Protein AF-A0A3D0ZV39-F1 (afdb_monomer_lite)

Secondary structure (DSSP, 8-state):
--SS--HHHHHHHHHHHHHHHHHH---HHHHHHS-HHHHHHHHHHHHHHHHHHHHHHHHHHHHT--------------

Structure (mmCIF, N/CA/C/O backbone):
data_AF-A0A3D0ZV39-F1
#
_entry.id   AF-A0A3D0ZV39-F1
#
loop_
_atom_site.group_PDB
_atom_site.id
_atom_site.type_symbol
_atom_site.label_atom_id
_atom_site.label_alt_id
_atom_site.label_comp_id
_atom_site.label_asym_id
_atom_site.label_entity_id
_atom_site.label_seq_id
_atom_site.pdbx_PDB_ins_code
_atom_site.Cartn_x
_atom_site.Cartn_y
_atom_site.Cartn_z
_atom_site.occupancy
_atom_site.B_iso_or_equiv
_atom_site.auth_seq_id
_atom_site.auth_comp_id
_atom_site.auth_asym_id
_atom_site.auth_atom_id
_atom_site.pdbx_PDB_model_num
ATOM 1 N N . THR A 1 1 ? 25.615 3.573 -9.834 1.00 50.44 1 THR A N 1
ATOM 2 C CA . THR A 1 1 ? 25.435 3.055 -11.211 1.00 50.44 1 THR A CA 1
ATOM 3 C C . THR A 1 1 ? 24.829 4.142 -12.082 1.00 50.44 1 THR A C 1
ATOM 5 O O . THR A 1 1 ? 23.947 4.846 -11.617 1.00 50.44 1 THR A O 1
ATOM 8 N N . PHE A 1 2 ? 25.347 4.331 -13.303 1.00 65.69 2 PHE A N 1
ATOM 9 C CA . PHE A 1 2 ? 25.007 5.453 -14.202 1.00 65.69 2 PHE A CA 1
ATOM 10 C C . PHE A 1 2 ? 23.723 5.213 -15.031 1.00 65.69 2 PHE A C 1
ATOM 12 O O . PHE A 1 2 ? 23.049 6.172 -15.376 1.00 65.69 2 PHE A O 1
ATOM 19 N N . PHE A 1 3 ? 23.321 3.952 -15.259 1.00 63.19 3 PHE A N 1
ATOM 20 C CA . PHE A 1 3 ? 22.066 3.584 -15.951 1.00 63.19 3 PHE A CA 1
ATOM 21 C C . PHE A 1 3 ? 21.397 2.309 -15.409 1.00 63.19 3 PHE A C 1
ATOM 23 O O . PHE A 1 3 ? 20.608 1.666 -16.092 1.00 63.19 3 PHE A O 1
ATOM 30 N N . GLY A 1 4 ? 21.719 1.919 -14.180 1.00 56.78 4 GLY A N 1
ATOM 31 C CA . GLY A 1 4 ? 21.023 0.840 -13.486 1.00 56.78 4 GLY A CA 1
ATOM 32 C C . GLY A 1 4 ? 20.272 1.473 -12.339 1.00 56.78 4 GLY A C 1
ATOM 33 O O . GLY A 1 4 ? 20.930 1.985 -11.428 1.00 56.78 4 GLY A O 1
ATOM 34 N N . LEU A 1 5 ? 18.938 1.497 -12.423 1.00 68.12 5 LEU A N 1
ATOM 35 C CA . LEU A 1 5 ? 18.085 1.802 -11.276 1.00 68.12 5 LEU A CA 1
ATOM 36 C C . LEU A 1 5 ? 18.659 1.057 -10.071 1.00 68.12 5 LEU A C 1
ATOM 38 O O . LEU A 1 5 ? 18.916 -0.138 -10.166 1.00 68.12 5 LEU A O 1
ATOM 42 N N . ASN A 1 6 ? 18.948 1.792 -8.998 1.00 81.50 6 ASN A N 1
ATOM 43 C CA . ASN A 1 6 ? 19.507 1.221 -7.778 1.00 81.50 6 ASN A CA 1
ATOM 44 C C . ASN A 1 6 ? 18.646 0.022 -7.352 1.00 81.50 6 ASN A C 1
ATOM 46 O O . ASN A 1 6 ? 17.420 0.141 -7.389 1.00 81.50 6 ASN A O 1
ATOM 50 N N . ASP A 1 7 ? 19.250 -1.091 -6.941 1.00 82.19 7 ASP A N 1
ATOM 51 C CA . ASP A 1 7 ? 18.508 -2.285 -6.513 1.00 82.19 7 ASP A CA 1
ATOM 52 C C . ASP A 1 7 ? 17.480 -1.926 -5.431 1.00 82.19 7 ASP A C 1
ATOM 54 O O . ASP A 1 7 ? 16.324 -2.329 -5.514 1.00 82.19 7 ASP A O 1
ATOM 58 N N . ALA A 1 8 ? 17.846 -1.017 -4.520 1.00 83.94 8 ALA A N 1
ATOM 59 C CA . ALA A 1 8 ? 16.943 -0.471 -3.506 1.00 83.94 8 ALA A CA 1
ATOM 60 C C . ALA A 1 8 ? 15.736 0.292 -4.092 1.00 83.94 8 ALA A C 1
ATOM 62 O O . ALA A 1 8 ? 14.641 0.282 -3.534 1.00 83.94 8 ALA A O 1
ATOM 63 N N . TYR A 1 9 ? 15.908 0.977 -5.226 1.00 85.12 9 TYR A N 1
ATOM 64 C CA . TYR A 1 9 ? 14.795 1.645 -5.903 1.00 85.12 9 TYR A CA 1
ATOM 65 C C . TYR A 1 9 ? 13.855 0.624 -6.545 1.00 85.12 9 TYR A C 1
ATOM 67 O O . TYR A 1 9 ? 12.637 0.746 -6.418 1.00 85.12 9 TYR A O 1
ATOM 75 N N . ILE A 1 10 ? 14.414 -0.388 -7.210 1.00 86.00 10 ILE A N 1
ATOM 76 C CA . ILE A 1 10 ? 13.639 -1.472 -7.819 1.00 86.00 10 ILE A CA 1
ATOM 77 C C . ILE A 1 10 ? 12.827 -2.198 -6.742 1.00 86.00 10 ILE A C 1
ATOM 79 O O . ILE A 1 10 ? 11.619 -2.374 -6.902 1.00 86.00 10 ILE A O 1
ATOM 83 N N . GLU A 1 11 ? 13.469 -2.540 -5.628 1.00 88.06 11 GLU A N 1
ATOM 84 C CA . GLU A 1 11 ? 12.836 -3.140 -4.456 1.00 88.06 11 GLU A CA 1
ATOM 85 C C . GLU A 1 11 ? 11.680 -2.275 -3.942 1.00 88.06 11 GLU A C 1
ATOM 87 O O . GLU A 1 11 ? 10.552 -2.759 -3.859 1.00 88.06 11 GLU A O 1
ATOM 92 N N . SER A 1 12 ? 11.902 -0.969 -3.741 1.00 86.81 12 SER A N 1
ATOM 93 C CA . SER A 1 12 ? 10.846 -0.063 -3.266 1.00 86.81 12 SER A CA 1
ATOM 94 C C . SER A 1 12 ? 9.621 -0.020 -4.189 1.00 86.81 12 SER A C 1
ATOM 96 O O . SER A 1 12 ? 8.486 0.040 -3.725 1.00 86.81 12 SER A O 1
ATOM 98 N N . VAL A 1 13 ? 9.818 -0.104 -5.509 1.00 85.44 13 VAL A N 1
ATOM 99 C CA . VAL A 1 13 ? 8.719 -0.114 -6.484 1.00 85.44 13 VAL A CA 1
ATOM 100 C C . VAL A 1 13 ? 7.907 -1.407 -6.397 1.00 85.44 13 VAL A C 1
ATOM 102 O O . VAL A 1 13 ? 6.675 -1.365 -6.490 1.00 85.44 13 VAL A O 1
ATOM 105 N N . TYR A 1 14 ? 8.574 -2.547 -6.222 1.00 88.75 14 TYR A N 1
ATOM 106 C CA . TYR A 1 14 ? 7.896 -3.829 -6.052 1.00 88.75 14 TYR A CA 1
ATOM 107 C C . TYR A 1 14 ? 7.188 -3.930 -4.704 1.00 88.75 14 TYR A C 1
ATOM 109 O O . TYR A 1 14 ? 6.077 -4.455 -4.664 1.00 88.75 14 TYR A O 1
ATOM 117 N N . GLU A 1 15 ? 7.754 -3.375 -3.633 1.00 88.50 15 GLU A N 1
ATOM 118 C CA . GLU A 1 15 ? 7.070 -3.267 -2.343 1.00 88.50 15 GLU A CA 1
ATOM 119 C C . GLU A 1 15 ? 5.807 -2.405 -2.441 1.00 88.50 15 GLU A C 1
ATOM 121 O O . GLU A 1 15 ? 4.738 -2.833 -2.003 1.00 88.50 15 GLU A O 1
ATOM 126 N N . GLU A 1 16 ? 5.893 -1.226 -3.072 1.00 88.19 16 GLU A N 1
ATOM 127 C CA . GLU A 1 16 ? 4.731 -0.365 -3.328 1.00 88.19 16 GLU A CA 1
ATOM 128 C C . GLU A 1 16 ? 3.641 -1.132 -4.107 1.00 88.19 16 GLU A C 1
ATOM 130 O O . GLU A 1 16 ? 2.448 -1.044 -3.793 1.00 88.19 16 GLU A O 1
ATOM 135 N N . ALA A 1 17 ? 4.036 -1.917 -5.116 1.00 88.00 17 ALA A N 1
ATOM 136 C CA . ALA A 1 17 ? 3.105 -2.714 -5.908 1.00 88.00 17 ALA A CA 1
ATOM 137 C C . ALA A 1 17 ? 2.498 -3.888 -5.124 1.00 88.00 17 ALA A C 1
ATOM 139 O O . ALA A 1 17 ? 1.298 -4.160 -5.234 1.00 88.00 17 ALA A O 1
ATOM 140 N N . PHE A 1 18 ? 3.308 -4.559 -4.307 1.00 88.62 18 PHE A N 1
ATOM 141 C CA . PHE A 1 18 ? 2.879 -5.650 -3.442 1.00 88.62 18 PHE A CA 1
ATOM 142 C C . PHE A 1 18 ? 1.861 -5.168 -2.409 1.00 88.62 18 PHE A C 1
ATOM 144 O O . PHE A 1 18 ? 0.806 -5.782 -2.271 1.00 88.62 18 PHE A O 1
ATOM 151 N N . GLN A 1 19 ? 2.116 -4.039 -1.745 1.00 89.69 19 GLN A N 1
ATOM 152 C CA . GLN A 1 19 ? 1.205 -3.463 -0.753 1.00 89.69 19 GLN A CA 1
ATOM 153 C C . GLN A 1 19 ? -0.166 -3.129 -1.360 1.00 89.69 19 GLN A C 1
ATOM 155 O O . GLN A 1 19 ? -1.198 -3.437 -0.761 1.00 89.69 19 GLN A O 1
ATOM 160 N N . LEU A 1 20 ? -0.202 -2.567 -2.574 1.00 88.50 20 LEU A N 1
ATOM 161 C CA . LEU A 1 20 ? -1.461 -2.286 -3.274 1.00 88.50 20 LEU A CA 1
ATOM 162 C C . LEU A 1 20 ? -2.207 -3.547 -3.703 1.00 88.50 20 LEU A C 1
ATOM 164 O O . LEU A 1 20 ? -3.435 -3.584 -3.625 1.00 88.50 20 LEU A O 1
ATOM 168 N N . LYS A 1 21 ? -1.493 -4.589 -4.129 1.00 88.25 21 LYS A N 1
ATOM 169 C CA . LYS A 1 21 ? -2.120 -5.871 -4.457 1.00 88.25 21 LYS A CA 1
ATOM 170 C C . LYS A 1 21 ? -2.657 -6.570 -3.207 1.00 88.25 21 LYS A C 1
ATOM 172 O O . LYS A 1 21 ? -3.780 -7.062 -3.227 1.00 88.25 21 LYS A O 1
ATOM 177 N N . TYR A 1 22 ? -1.869 -6.595 -2.136 1.00 88.44 22 TYR A N 1
ATOM 178 C CA . TYR A 1 22 ? -2.184 -7.310 -0.903 1.00 88.44 22 TYR A CA 1
ATOM 179 C C . TYR A 1 22 ? -3.331 -6.653 -0.125 1.00 88.44 22 TYR A C 1
ATOM 181 O O . TYR A 1 22 ? -4.254 -7.343 0.297 1.00 88.44 22 TYR A O 1
ATOM 189 N N . TYR A 1 23 ? -3.313 -5.324 0.024 1.00 86.56 23 TYR A N 1
ATOM 190 C CA . TYR A 1 23 ? -4.333 -4.600 0.792 1.00 86.56 23 TYR A CA 1
ATOM 191 C C . TYR A 1 23 ? -5.427 -3.962 -0.065 1.00 86.56 23 TYR A C 1
ATOM 193 O O . TYR A 1 23 ? -6.551 -3.808 0.403 1.00 86.56 23 TYR A O 1
ATOM 201 N N . GLY A 1 24 ? -5.111 -3.553 -1.293 1.00 79.38 24 GLY A N 1
ATOM 202 C CA . GLY A 1 24 ? -6.045 -2.838 -2.164 1.00 79.38 24 GLY A CA 1
ATOM 203 C C . GLY A 1 24 ? -6.797 -3.725 -3.157 1.00 79.38 24 GLY A C 1
ATOM 204 O O . GLY A 1 24 ? -7.705 -3.226 -3.814 1.00 79.38 24 GLY A O 1
ATOM 205 N N . GLY A 1 25 ? -6.416 -4.997 -3.322 1.00 83.69 25 GLY A N 1
ATOM 206 C CA . GLY A 1 25 ? -7.053 -5.908 -4.281 1.00 83.69 25 GLY A CA 1
ATOM 207 C C . GLY A 1 25 ? -6.768 -5.595 -5.756 1.00 83.69 25 GLY A C 1
ATOM 208 O O . GLY A 1 25 ? -7.463 -6.104 -6.631 1.00 83.69 25 GLY A O 1
ATOM 209 N N . TRP A 1 26 ? -5.758 -4.772 -6.048 1.00 82.50 26 TRP A N 1
ATOM 210 C CA . TRP A 1 26 ? -5.421 -4.379 -7.418 1.00 82.50 26 TRP A CA 1
ATOM 211 C C . TRP A 1 26 ? -4.749 -5.526 -8.185 1.00 82.50 26 TRP A C 1
ATOM 213 O O . TRP A 1 26 ? -3.974 -6.315 -7.623 1.00 82.50 26 TRP A O 1
ATOM 223 N N . SER A 1 27 ? -4.982 -5.607 -9.497 1.00 84.88 27 SER A N 1
ATOM 224 C CA . SER A 1 27 ? -4.198 -6.496 -10.353 1.00 84.88 27 SER A CA 1
ATOM 225 C C . S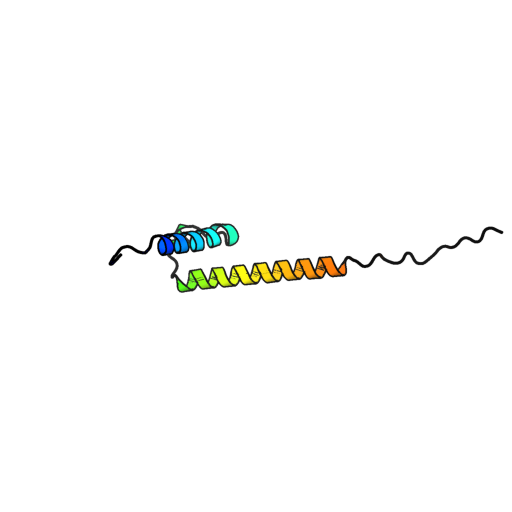ER A 1 27 ? -2.769 -5.973 -10.489 1.00 84.88 27 SER A C 1
ATOM 227 O O . SER A 1 27 ? -2.525 -4.770 -10.578 1.00 84.88 27 SER A O 1
ATOM 229 N N . PHE A 1 28 ? -1.795 -6.885 -10.553 1.00 81.56 28 PHE A N 1
ATOM 230 C CA . PHE A 1 28 ? -0.385 -6.515 -10.717 1.00 81.56 28 PHE A CA 1
ATOM 231 C C . PHE A 1 28 ? -0.166 -5.695 -12.000 1.00 81.56 28 PHE A C 1
ATOM 233 O O . PHE A 1 28 ? 0.553 -4.699 -11.988 1.00 81.56 28 PHE A O 1
ATOM 240 N N . PHE A 1 29 ? -0.861 -6.064 -13.081 1.00 83.81 29 PHE A N 1
ATOM 241 C CA . PHE A 1 29 ? -0.806 -5.360 -14.362 1.00 83.81 29 PHE A CA 1
ATOM 242 C C . PHE A 1 29 ? -1.361 -3.934 -14.284 1.00 83.81 29 PHE A C 1
ATOM 244 O O . PHE A 1 29 ? -0.840 -3.035 -14.939 1.00 83.81 29 PHE A O 1
ATOM 251 N N . GLU A 1 30 ? -2.388 -3.702 -13.468 1.00 83.44 30 GLU A N 1
ATOM 252 C CA . GLU A 1 30 ? -2.953 -2.365 -13.276 1.00 83.44 30 GLU A CA 1
ATOM 253 C C . GLU A 1 30 ? -1.960 -1.484 -12.522 1.00 83.44 30 GLU A C 1
ATOM 255 O O . GLU A 1 30 ? -1.617 -0.400 -12.984 1.00 83.44 30 GLU A O 1
ATOM 260 N N . VAL A 1 31 ? -1.409 -1.977 -11.408 1.00 85.31 31 VAL A N 1
ATOM 261 C CA . VAL A 1 31 ? -0.456 -1.211 -10.593 1.00 85.31 31 VAL A CA 1
ATOM 262 C C . VAL A 1 31 ? 0.827 -0.889 -11.359 1.00 85.31 31 VAL A C 1
ATOM 264 O O . VAL A 1 31 ? 1.379 0.203 -11.189 1.00 85.31 31 VAL A O 1
ATOM 267 N N . TYR A 1 32 ? 1.288 -1.803 -12.217 1.00 82.75 32 TYR A N 1
ATOM 268 C CA . TYR A 1 32 ? 2.474 -1.593 -13.046 1.00 82.75 32 TYR A CA 1
ATOM 269 C C . TYR A 1 32 ? 2.257 -0.496 -14.098 1.00 82.75 32 TYR A C 1
ATOM 271 O O . TYR A 1 32 ? 3.128 0.352 -14.279 1.00 82.75 32 TYR A O 1
ATOM 279 N N . ASN A 1 33 ? 1.074 -0.460 -14.721 1.00 85.69 33 ASN A N 1
ATOM 280 C CA . ASN A 1 33 ? 0.703 0.561 -15.707 1.00 85.69 33 ASN A CA 1
ATOM 281 C C . ASN A 1 33 ? 0.334 1.920 -15.081 1.00 85.69 33 ASN A C 1
ATOM 283 O O . ASN A 1 33 ? 0.246 2.923 -15.790 1.00 85.69 33 ASN A O 1
ATOM 287 N N . LEU A 1 34 ? 0.114 1.983 -13.764 1.00 85.81 34 LEU A N 1
ATOM 288 C CA . LEU A 1 34 ? -0.238 3.225 -13.078 1.00 85.81 34 LEU A CA 1
ATOM 289 C C . LEU A 1 34 ? 0.965 4.183 -12.935 1.00 85.81 34 LEU A C 1
ATOM 291 O O . LEU A 1 34 ? 2.047 3.763 -12.512 1.00 85.81 34 LEU A O 1
ATOM 295 N N . PRO A 1 35 ? 0.773 5.501 -13.152 1.00 88.06 35 PRO A N 1
ATOM 296 C CA . PRO A 1 35 ? 1.777 6.512 -12.835 1.00 88.06 35 PRO A CA 1
ATOM 297 C C . PRO A 1 35 ? 2.197 6.482 -11.356 1.00 88.06 35 PRO A C 1
ATOM 299 O O . PRO A 1 35 ? 1.352 6.436 -10.457 1.00 88.06 35 PRO A O 1
ATOM 302 N N . ILE A 1 36 ? 3.502 6.630 -11.093 1.00 86.56 36 ILE A N 1
ATOM 303 C CA . ILE A 1 36 ? 4.110 6.572 -9.745 1.00 86.56 36 ILE A CA 1
ATOM 304 C C . ILE A 1 36 ? 3.423 7.495 -8.721 1.00 86.56 36 ILE A C 1
ATOM 306 O O . ILE A 1 36 ? 3.256 7.140 -7.556 1.00 86.56 36 ILE A O 1
ATOM 310 N N . ARG A 1 37 ? 2.969 8.680 -9.152 1.00 87.50 37 ARG A N 1
ATOM 311 C CA . ARG A 1 37 ? 2.289 9.651 -8.279 1.00 87.50 37 ARG A CA 1
ATOM 312 C C . ARG A 1 37 ? 0.949 9.123 -7.773 1.00 87.50 37 ARG A C 1
ATOM 314 O O . ARG A 1 37 ? 0.623 9.308 -6.606 1.00 87.50 37 ARG A O 1
ATOM 321 N N . ILE A 1 38 ? 0.196 8.461 -8.648 1.00 89.00 38 ILE A N 1
ATOM 322 C CA . ILE A 1 38 ? -1.122 7.908 -8.327 1.00 89.00 38 ILE A CA 1
ATOM 323 C C . ILE A 1 38 ? -0.951 6.707 -7.398 1.00 89.00 38 ILE A C 1
ATOM 325 O O . ILE A 1 38 ? -1.631 6.619 -6.379 1.00 89.00 38 ILE A O 1
ATOM 329 N N . ARG A 1 39 ? 0.027 5.840 -7.691 1.00 88.69 39 ARG A N 1
ATOM 330 C CA . ARG A 1 39 ? 0.381 4.693 -6.846 1.00 88.69 39 ARG A CA 1
ATOM 331 C C . ARG A 1 39 ? 0.648 5.111 -5.399 1.00 88.69 39 ARG A C 1
ATOM 333 O O . ARG A 1 39 ? 0.028 4.594 -4.472 1.00 88.69 39 ARG A O 1
ATOM 340 N N . ARG 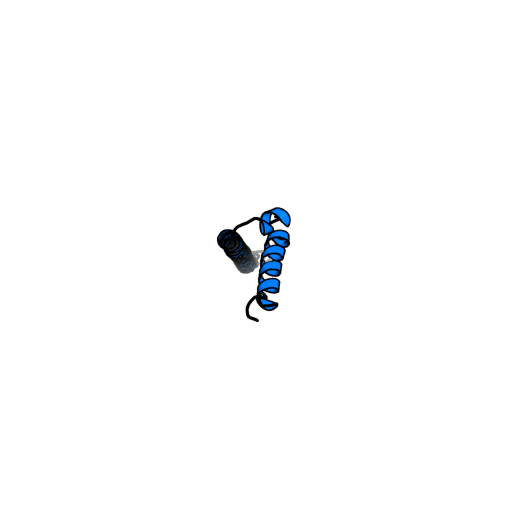A 1 40 ? 1.512 6.111 -5.218 1.00 89.50 40 ARG A N 1
ATOM 341 C CA . ARG A 1 40 ? 1.848 6.658 -3.897 1.00 89.50 40 ARG A CA 1
ATOM 342 C C . ARG A 1 40 ? 0.656 7.303 -3.207 1.00 89.50 40 ARG A C 1
ATOM 344 O O . ARG A 1 40 ? 0.499 7.142 -2.003 1.00 89.50 40 ARG A O 1
ATOM 351 N N . TRP A 1 41 ? -0.205 7.999 -3.949 1.00 91.88 41 TRP A N 1
ATOM 352 C CA . TRP A 1 41 ? -1.422 8.571 -3.377 1.00 91.88 41 TRP A CA 1
ATOM 353 C C . TRP A 1 41 ? -2.348 7.487 -2.803 1.00 91.88 41 TRP A C 1
ATOM 355 O O . TRP A 1 41 ? -2.810 7.625 -1.668 1.00 91.88 41 TRP A O 1
ATOM 365 N N . PHE A 1 42 ? -2.559 6.384 -3.533 1.00 89.56 42 PHE A N 1
ATOM 366 C CA . PHE A 1 42 ? -3.366 5.259 -3.046 1.00 89.56 42 PHE A CA 1
ATOM 367 C C . PHE A 1 42 ? -2.755 4.591 -1.815 1.00 89.56 42 PHE A C 1
ATOM 369 O O . PHE A 1 42 ? -3.481 4.309 -0.863 1.00 89.56 42 PHE A O 1
ATOM 376 N N . LEU A 1 43 ? -1.435 4.392 -1.797 1.00 90.00 43 LEU A N 1
ATOM 377 C CA . LEU A 1 43 ? -0.732 3.861 -0.628 1.00 90.00 43 LEU A CA 1
ATOM 378 C C . LEU A 1 43 ? -0.922 4.752 0.602 1.00 90.00 43 LEU A C 1
ATOM 380 O O . LEU A 1 43 ? -1.368 4.273 1.642 1.00 90.00 43 LEU A O 1
ATOM 384 N N . THR A 1 44 ? -0.686 6.060 0.480 1.00 92.00 44 THR A N 1
ATOM 385 C CA . THR A 1 44 ? -0.894 7.009 1.585 1.00 92.00 44 THR A CA 1
ATOM 386 C C . THR A 1 44 ? -2.345 7.007 2.070 1.00 92.00 44 THR A C 1
ATOM 388 O O . THR A 1 44 ? -2.603 7.076 3.274 1.00 92.00 44 THR A O 1
ATOM 391 N N . ARG A 1 45 ? -3.318 6.894 1.155 1.00 92.81 45 ARG A N 1
ATOM 392 C CA . ARG A 1 45 ? -4.739 6.814 1.516 1.00 92.81 45 ARG A CA 1
ATOM 393 C C . ARG A 1 45 ? -5.075 5.512 2.249 1.00 92.81 45 ARG A C 1
ATOM 395 O O . ARG A 1 45 ? -5.817 5.574 3.227 1.00 92.81 45 ARG A O 1
ATOM 402 N N . LEU A 1 46 ? -4.518 4.377 1.823 1.00 91.06 46 LEU A N 1
ATOM 403 C CA . LEU A 1 46 ? -4.665 3.084 2.503 1.00 91.06 46 LEU A CA 1
ATOM 404 C C . LEU A 1 46 ? -4.085 3.119 3.919 1.00 91.06 46 LEU A C 1
ATOM 406 O O . LEU A 1 46 ? -4.743 2.672 4.855 1.00 91.06 46 LEU A O 1
ATOM 410 N N . ILE A 1 47 ? -2.892 3.696 4.089 1.00 91.50 47 ILE A N 1
ATOM 411 C CA . ILE A 1 47 ? -2.263 3.859 5.407 1.00 91.50 47 ILE A CA 1
ATOM 412 C C . ILE A 1 47 ? -3.167 4.689 6.323 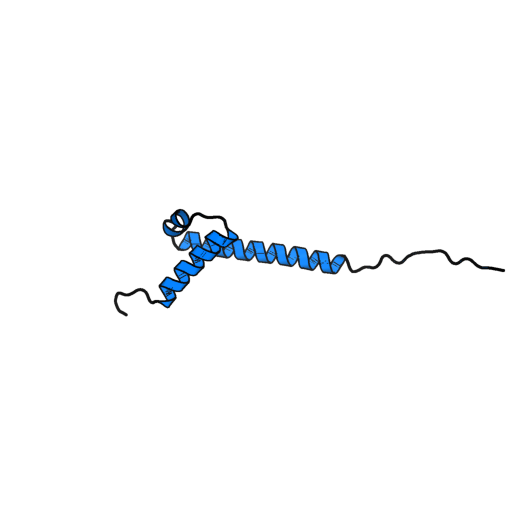1.00 91.50 47 ILE A C 1
ATOM 414 O O . ILE A 1 47 ? -3.435 4.288 7.455 1.00 91.50 47 ILE A O 1
ATOM 418 N N . LYS A 1 48 ? -3.695 5.813 5.821 1.00 94.25 48 LYS A N 1
ATOM 419 C CA . LYS A 1 48 ? -4.624 6.659 6.579 1.00 94.25 48 LYS A CA 1
ATOM 420 C C . LYS A 1 48 ? -5.880 5.892 7.005 1.00 94.25 48 LYS A C 1
ATOM 422 O O . LYS A 1 48 ? -6.257 5.962 8.169 1.00 94.25 48 LYS A O 1
ATOM 427 N N . GLN A 1 49 ? -6.481 5.123 6.098 1.00 92.50 49 GLN A N 1
ATOM 428 C CA . GLN A 1 49 ? -7.659 4.307 6.399 1.00 92.50 49 GLN A CA 1
ATOM 429 C C . GLN A 1 49 ? -7.372 3.276 7.501 1.00 92.50 49 GLN A C 1
ATOM 431 O O . GLN A 1 49 ? -8.151 3.135 8.438 1.00 92.50 49 GLN A O 1
ATOM 436 N N . LYS A 1 50 ? -6.227 2.588 7.427 1.00 90.31 50 LYS A N 1
ATOM 437 C CA . LYS A 1 50 ? -5.826 1.598 8.437 1.00 90.31 50 LYS A CA 1
ATOM 438 C C . LYS A 1 50 ? -5.565 2.228 9.802 1.00 90.31 50 LYS A C 1
ATOM 440 O O . LYS A 1 50 ? -5.912 1.632 10.819 1.00 90.31 50 LYS A O 1
ATOM 445 N N . HIS A 1 51 ? -5.000 3.432 9.830 1.00 93.31 51 HIS A N 1
ATOM 446 C CA . HIS A 1 51 ? -4.820 4.186 11.067 1.00 93.31 51 HIS A CA 1
ATOM 447 C C . HIS A 1 51 ? -6.167 4.589 11.688 1.00 93.31 51 HIS A C 1
ATOM 449 O O . HIS A 1 51 ? -6.373 4.400 12.883 1.00 93.31 51 HIS A O 1
ATOM 455 N N . GLU A 1 52 ? -7.107 5.080 10.875 1.00 93.56 52 GLU A N 1
ATOM 456 C CA . GLU A 1 52 ? -8.463 5.438 11.318 1.00 93.56 52 GLU A CA 1
ATOM 457 C C . GLU A 1 52 ? -9.232 4.214 11.860 1.00 93.56 52 GLU A C 1
ATOM 459 O O . GLU A 1 52 ? -9.863 4.304 12.916 1.00 93.56 52 GLU A O 1
ATOM 464 N N . GLU A 1 53 ? -9.129 3.053 11.200 1.00 90.69 53 GLU A N 1
ATOM 465 C CA . GLU A 1 53 ? -9.697 1.778 11.672 1.00 90.69 53 GLU A CA 1
ATOM 466 C C . GLU A 1 53 ? -9.101 1.353 13.025 1.00 90.69 53 GLU A C 1
ATOM 468 O O . GLU A 1 53 ? -9.838 1.010 13.952 1.00 90.69 53 GLU A O 1
ATOM 473 N N . ALA A 1 54 ? -7.774 1.416 13.167 1.00 91.25 54 ALA A N 1
ATOM 474 C CA . ALA A 1 54 ? -7.088 1.070 14.410 1.00 91.25 54 ALA A CA 1
ATOM 475 C C . ALA A 1 54 ? -7.468 2.014 15.562 1.00 91.25 54 ALA A C 1
ATOM 477 O O . ALA A 1 54 ? -7.728 1.566 16.680 1.00 91.25 54 ALA A O 1
ATOM 478 N N . GLU A 1 55 ? -7.555 3.321 15.301 1.00 92.62 55 GLU A N 1
ATOM 479 C CA . GLU A 1 55 ? -8.022 4.296 16.286 1.00 92.62 55 GLU A CA 1
ATOM 480 C C . GLU A 1 55 ? -9.461 4.034 16.736 1.00 92.62 55 GLU A C 1
ATOM 482 O O . GLU A 1 55 ? -9.761 4.157 17.925 1.00 92.62 55 GLU A O 1
ATOM 487 N N . ALA A 1 56 ? -10.358 3.693 15.807 1.00 90.00 56 ALA A N 1
ATOM 488 C CA . ALA A 1 56 ? -11.749 3.394 16.127 1.00 90.00 56 ALA A CA 1
ATOM 489 C C . ALA A 1 56 ? -11.864 2.159 17.034 1.00 90.00 56 ALA A C 1
ATOM 491 O O . ALA A 1 56 ? -12.589 2.197 18.029 1.00 90.00 56 ALA A O 1
ATOM 492 N N . ILE A 1 57 ? -11.094 1.105 16.745 1.00 88.88 57 ILE A N 1
ATOM 493 C CA . ILE A 1 57 ? -11.026 -0.104 17.578 1.00 88.88 57 ILE A CA 1
ATOM 494 C C . ILE A 1 57 ? -10.480 0.237 18.970 1.00 88.88 57 ILE A C 1
ATOM 496 O O . ILE A 1 57 ? -11.098 -0.113 19.974 1.00 88.88 57 ILE A O 1
ATOM 500 N N . ASN A 1 58 ? -9.376 0.983 19.053 1.00 86.31 58 ASN A N 1
ATOM 501 C CA . ASN A 1 58 ? -8.783 1.376 20.335 1.00 86.31 58 ASN A CA 1
ATOM 502 C C . ASN A 1 58 ? -9.750 2.208 21.197 1.00 86.31 58 ASN A C 1
ATOM 504 O O . ASN A 1 58 ? -9.841 2.000 22.409 1.00 86.31 58 ASN A O 1
ATOM 508 N N . LYS A 1 59 ? -10.519 3.116 20.580 1.00 86.38 59 LYS A N 1
ATOM 509 C CA . LYS A 1 59 ? -11.553 3.908 21.269 1.00 86.38 59 LYS A CA 1
ATOM 510 C C . LYS A 1 59 ? -12.696 3.031 21.792 1.00 86.38 59 LYS A C 1
ATOM 512 O O . LYS A 1 59 ? -13.157 3.257 22.909 1.00 86.38 59 LYS A O 1
ATOM 517 N N . GLN A 1 60 ? -13.124 2.022 21.032 1.00 76.38 60 GLN A N 1
ATOM 518 C CA . GLN A 1 60 ? -14.154 1.075 21.475 1.00 76.38 60 GLN A CA 1
ATOM 519 C C . GLN A 1 60 ? -13.672 0.214 22.648 1.00 76.38 60 GLN A C 1
ATOM 521 O O . GLN A 1 60 ? -14.375 0.122 23.652 1.00 76.38 60 GLN A O 1
ATOM 526 N N . VAL A 1 61 ? -12.453 -0.333 22.571 1.00 74.38 61 VAL A N 1
ATOM 527 C CA . VAL A 1 61 ? -11.861 -1.162 23.638 1.00 74.38 61 VAL A CA 1
ATOM 528 C C . VAL A 1 61 ? -11.752 -0.383 24.958 1.00 74.38 61 VAL A C 1
ATOM 530 O O . VAL A 1 61 ? -12.099 -0.908 26.020 1.00 74.38 61 VAL A O 1
ATOM 533 N N . GLY A 1 62 ? -11.359 0.895 24.901 1.00 64.62 62 GLY A N 1
ATOM 534 C CA . GLY A 1 62 ? -11.309 1.773 26.075 1.00 64.62 62 GLY A CA 1
ATOM 535 C C . GLY A 1 62 ? -12.680 2.062 26.708 1.00 64.62 62 GLY A C 1
ATOM 536 O O . GLY A 1 62 ? -12.768 2.201 27.926 1.00 64.62 62 GLY A O 1
ATOM 537 N N . GLN A 1 63 ? -13.762 2.103 25.921 1.00 58.44 63 GLN A N 1
ATOM 538 C CA . GLN A 1 63 ? -15.121 2.369 26.422 1.00 58.44 63 GLN A CA 1
ATOM 539 C C . GLN A 1 63 ? -15.824 1.128 26.995 1.00 58.44 63 GLN A C 1
ATOM 541 O O . GLN A 1 63 ? -16.621 1.256 27.924 1.00 58.44 63 GLN A O 1
ATOM 546 N N . THR A 1 64 ? -15.493 -0.080 26.529 1.00 55.09 64 THR A N 1
ATOM 547 C CA . THR A 1 64 ? -16.030 -1.348 27.070 1.00 55.09 64 THR A CA 1
ATOM 548 C C . THR A 1 64 ? -15.524 -1.717 28.473 1.00 55.09 64 THR A C 1
ATOM 550 O O . THR A 1 64 ? -15.936 -2.733 29.0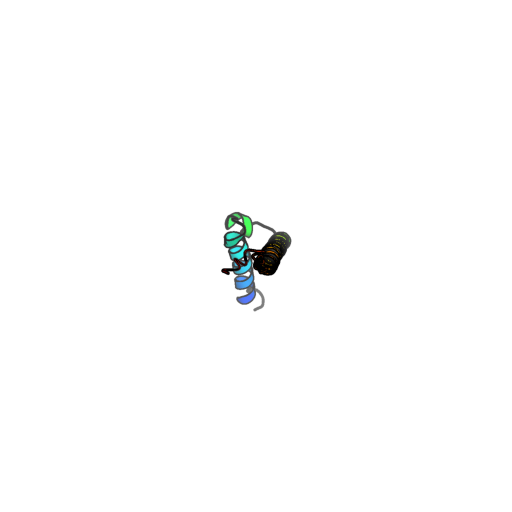27 1.00 55.09 64 THR A O 1
ATOM 553 N N . SER A 1 65 ? -14.680 -0.884 29.090 1.00 53.06 65 SER A N 1
ATOM 554 C CA . SER A 1 65 ? -14.061 -1.127 30.403 1.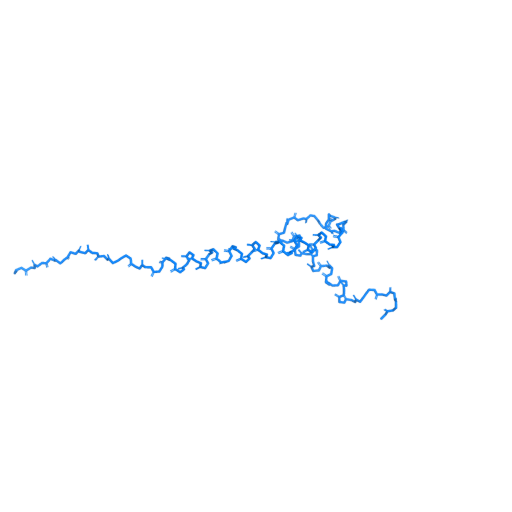00 53.06 65 SER A CA 1
ATOM 555 C C . SER A 1 65 ? -14.802 -0.464 31.574 1.00 53.06 65 SER A C 1
ATOM 557 O O . SER A 1 65 ? -14.182 -0.106 32.574 1.00 53.06 65 SER A O 1
ATOM 559 N N . THR A 1 66 ? -16.124 -0.287 31.491 1.00 57.25 66 THR A N 1
ATOM 560 C CA . THR A 1 66 ? -16.938 -0.012 32.688 1.00 57.25 66 THR A CA 1
ATOM 561 C C . THR A 1 66 ? -17.730 -1.265 33.057 1.00 57.25 66 THR A C 1
ATOM 563 O O . THR A 1 66 ? -18.734 -1.571 32.415 1.00 57.25 66 THR A O 1
ATOM 566 N N . PRO A 1 67 ? -17.313 -2.015 34.097 1.00 52.22 67 PRO A N 1
ATOM 567 C CA . PRO A 1 67 ? -18.187 -2.999 34.710 1.00 52.22 67 PRO A CA 1
ATOM 568 C C . PRO A 1 67 ? -19.425 -2.254 35.210 1.00 52.22 67 PRO A C 1
ATOM 570 O O . PRO A 1 67 ? -19.328 -1.392 36.088 1.00 52.22 67 PRO A O 1
ATOM 573 N N . GLN A 1 68 ? -20.588 -2.558 34.629 1.00 57.25 68 GLN A N 1
ATOM 574 C CA . GLN A 1 68 ? -21.871 -2.131 35.170 1.00 57.25 68 GLN A CA 1
ATOM 575 C C . GLN A 1 68 ? -21.919 -2.539 36.641 1.00 57.25 68 GLN A C 1
ATOM 577 O O . GLN A 1 68 ? -21.933 -3.718 36.993 1.00 57.25 68 GLN A O 1
ATOM 582 N N . THR A 1 69 ? -21.904 -1.532 37.506 1.00 59.16 69 THR A N 1
ATOM 583 C CA . THR A 1 69 ? -22.086 -1.675 38.942 1.00 59.16 69 THR A CA 1
ATOM 584 C C . THR A 1 69 ? -23.440 -2.339 39.150 1.00 59.16 69 THR A C 1
ATOM 586 O O . THR A 1 69 ? -24.479 -1.750 38.845 1.00 59.16 69 THR A O 1
ATOM 589 N N . ASN A 1 70 ? -23.428 -3.584 39.624 1.00 58.69 70 ASN A N 1
ATOM 590 C CA . ASN A 1 70 ? -24.630 -4.351 39.915 1.00 58.69 70 ASN A CA 1
ATOM 591 C C . ASN A 1 70 ? -25.318 -3.706 41.130 1.00 58.69 70 ASN A C 1
ATOM 593 O O . ASN A 1 70 ? -25.017 -3.999 42.288 1.00 58.69 70 ASN A O 1
ATOM 597 N N . ARG A 1 71 ? -26.167 -2.709 40.862 1.00 57.78 71 ARG A N 1
ATOM 598 C CA . ARG A 1 71 ? -26.978 -2.025 41.865 1.00 57.78 71 ARG A CA 1
ATOM 599 C C . ARG A 1 71 ? -28.087 -2.968 42.326 1.00 57.78 71 ARG A C 1
ATOM 601 O O . ARG A 1 71 ? -29.169 -2.987 41.755 1.00 57.78 71 ARG A O 1
ATOM 608 N N . GLY A 1 72 ? -27.809 -3.666 43.423 1.00 57.91 72 GLY A N 1
ATOM 609 C CA . GLY A 1 72 ? -28.814 -4.039 44.412 1.00 57.91 72 GLY A CA 1
ATOM 610 C C . GLY A 1 72 ? -29.165 -5.522 44.487 1.00 57.91 72 GLY A C 1
ATOM 611 O O . GLY A 1 72 ? -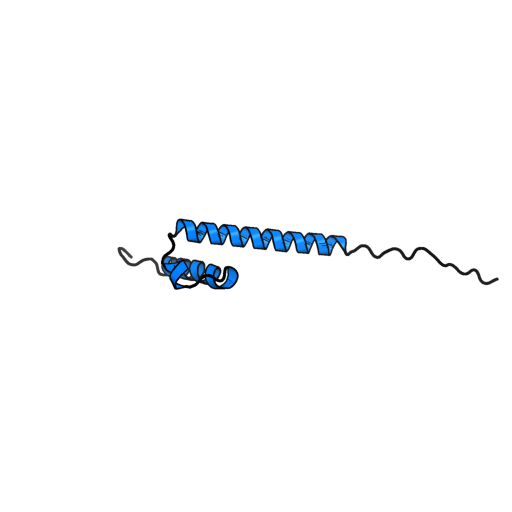29.775 -6.076 43.580 1.00 57.91 72 GLY A O 1
ATOM 612 N N . ARG A 1 73 ? -28.895 -6.111 45.657 1.00 58.69 73 ARG A N 1
ATOM 613 C CA . ARG A 1 73 ? -29.917 -6.709 46.539 1.00 58.69 73 ARG A CA 1
ATOM 614 C C . ARG A 1 73 ? -29.246 -7.199 47.822 1.00 58.69 73 ARG A C 1
ATOM 616 O O . ARG A 1 73 ? -28.775 -8.327 47.907 1.00 58.69 73 ARG A O 1
ATOM 623 N N . THR A 1 74 ? -29.183 -6.326 48.823 1.00 61.69 74 THR A N 1
ATOM 624 C CA . THR A 1 74 ? -28.932 -6.745 50.202 1.00 61.69 74 THR A CA 1
ATOM 625 C C . THR A 1 74 ? -30.215 -7.377 50.736 1.00 61.69 74 THR A C 1
ATOM 627 O O . THR A 1 74 ? -31.252 -6.722 50.829 1.00 61.69 74 THR A O 1
ATOM 630 N N . TYR A 1 75 ? -30.167 -8.665 51.063 1.00 58.38 75 TYR A N 1
ATOM 631 C CA . TYR A 1 75 ? -31.219 -9.311 51.840 1.00 58.38 75 TYR A CA 1
ATOM 632 C C . TYR A 1 75 ? -30.787 -9.296 53.307 1.00 58.38 75 TYR A C 1
ATOM 634 O O . TYR A 1 75 ? -29.836 -9.975 53.683 1.00 58.38 75 TYR A O 1
ATOM 642 N N . ASN A 1 76 ? -31.465 -8.485 54.122 1.00 52.75 76 ASN A N 1
ATOM 643 C CA . ASN A 1 76 ? -31.360 -8.553 55.577 1.00 52.75 76 ASN A CA 1
ATOM 644 C C . ASN A 1 76 ? -32.088 -9.822 56.045 1.00 52.75 76 ASN A C 1
ATOM 646 O O . ASN A 1 76 ? -33.315 -9.886 55.943 1.00 52.75 76 ASN A O 1
ATOM 650 N N . LEU A 1 77 ? -31.351 -10.818 56.541 1.00 58.72 77 LEU A N 1
ATOM 651 C CA . LEU A 1 77 ? -31.930 -11.879 57.365 1.00 58.72 77 LEU A CA 1
ATOM 652 C C . LEU A 1 77 ? -31.977 -11.376 58.812 1.00 58.72 77 LEU A C 1
ATOM 654 O O . LEU A 1 77 ? -30.965 -10.916 59.340 1.00 58.72 77 LEU A O 1
ATOM 658 N N . LYS A 1 78 ? -33.182 -11.410 59.386 1.00 54.09 78 LYS A N 1
ATOM 659 C CA . LYS A 1 78 ? -33.440 -11.206 60.814 1.00 54.09 78 LYS A CA 1
ATOM 660 C C . LYS A 1 78 ? -32.937 -12.386 61.634 1.00 54.09 78 LYS A C 1
ATOM 662 O O . LYS A 1 78 ? -32.953 -13.510 61.085 1.00 54.09 78 LYS A O 1
#

pLDDT: mean 79.11, std 13.76, range [50.44, 94.25]

Foldseek 3Di:
DVPDDPPVNVVVLVVLLCCCCVQVVDDSVVSVPDDPVVSVVVVVVSVVVVVVVVVVVVVVVVVVPDDDDPPDDDDDDD

Radius of gyration: 25.23 Å; chains: 1; bounding box: 59×22×77 Å

Sequence (78 aa):
TFFGLNDAYIESVYEEAFQLKYYGGWSFFEVYNLPIRIRRWFLTRLIKQKHEEAEAINKQVGQTSTPQTNRGRTYNLK